Protein AF-A0A2D7ZP04-F1 (afdb_monomer_lite)

Secondary structure (DSSP, 8-state):
-THHHHHHHHHHHHHHHHHHHHHS-SSTTPPPPTTS----GGGSHHHHHHHHHHHHHHHHHHHHHHHHHHHHHHHHHHT--

Sequence (81 aa):
MLDRLFFPLMALAAATVIALALVWPQGIGARSPGPFGHTPIQQTPEMQAAMKRQTEASQKRINQARETMRGLQAEAVAAQP

Foldseek 3Di:
DCVVVVVVVVVVVVVVVVVVVVQQDDDDQGAGDPPDGDRGPCNDPVNVVVVVVVVVVVVVVVVVVVVVVVVVVVVVVVPPD

Structure (mmCIF, N/CA/C/O backbone):
data_AF-A0A2D7ZP04-F1
#
_entry.id   AF-A0A2D7ZP04-F1
#
loop_
_atom_site.group_PDB
_atom_site.id
_atom_site.type_symbol
_atom_site.label_atom_id
_atom_site.label_alt_id
_atom_site.label_comp_id
_atom_site.label_asym_id
_atom_site.label_entity_id
_atom_site.label_seq_id
_atom_site.pdbx_PDB_ins_code
_atom_site.Cartn_x
_atom_site.Cartn_y
_atom_site.Cartn_z
_atom_site.occupancy
_atom_site.B_iso_or_equiv
_atom_site.auth_seq_id
_atom_site.auth_comp_id
_atom_site.auth_asym_id
_atom_site.auth_atom_id
_atom_site.pdbx_PDB_model_num
ATOM 1 N N . MET A 1 1 ? 26.505 12.182 -33.045 1.00 68.00 1 MET A N 1
ATOM 2 C CA . MET A 1 1 ? 26.046 12.713 -31.744 1.00 68.00 1 MET A CA 1
ATOM 3 C C . MET A 1 1 ? 25.347 11.595 -31.002 1.00 68.00 1 MET A C 1
ATOM 5 O O . MET A 1 1 ? 24.209 11.280 -31.333 1.00 68.00 1 MET A O 1
ATOM 9 N N . LEU A 1 2 ? 26.065 10.948 -30.084 1.00 80.62 2 LEU A N 1
ATOM 10 C CA . LEU A 1 2 ? 25.540 9.828 -29.299 1.00 80.62 2 LEU A CA 1
ATOM 11 C C . LEU A 1 2 ? 24.379 10.278 -28.392 1.00 80.62 2 LEU A C 1
ATOM 13 O O . LEU A 1 2 ? 23.464 9.508 -28.125 1.00 80.62 2 LEU A O 1
ATOM 17 N N . ASP A 1 3 ? 24.371 11.560 -28.021 1.00 78.56 3 ASP A N 1
ATOM 18 C CA . ASP A 1 3 ? 23.367 12.201 -27.163 1.00 78.56 3 ASP A CA 1
ATOM 19 C C . ASP A 1 3 ? 21.935 12.037 -27.687 1.00 78.56 3 ASP A C 1
ATOM 21 O O . ASP A 1 3 ? 21.000 11.827 -26.917 1.00 78.56 3 ASP A O 1
ATOM 25 N N . ARG A 1 4 ? 21.762 12.045 -29.015 1.00 85.94 4 ARG A N 1
ATOM 26 C CA . ARG A 1 4 ? 20.458 11.855 -29.669 1.00 85.94 4 ARG A CA 1
ATOM 27 C C . ARG A 1 4 ? 19.884 10.444 -29.502 1.00 85.94 4 ARG A C 1
ATOM 29 O O . ARG A 1 4 ? 18.690 10.273 -29.705 1.00 85.94 4 ARG A O 1
ATOM 36 N N . LEU A 1 5 ? 20.707 9.459 -29.143 1.00 89.62 5 LEU A N 1
ATOM 37 C CA . LEU A 1 5 ? 20.287 8.093 -28.806 1.00 89.62 5 LEU A CA 1
ATOM 38 C C . LEU A 1 5 ? 20.279 7.858 -27.295 1.00 89.62 5 LEU A C 1
ATOM 40 O O . LEU A 1 5 ? 19.381 7.194 -26.783 1.00 89.62 5 LEU A O 1
ATOM 44 N N . PHE A 1 6 ? 21.253 8.426 -26.585 1.00 93.75 6 PHE A N 1
ATOM 45 C CA . PHE A 1 6 ? 21.431 8.227 -25.153 1.00 93.75 6 PHE A CA 1
ATOM 46 C C . PHE A 1 6 ? 20.233 8.727 -24.336 1.00 93.75 6 PHE A C 1
ATOM 48 O O . PHE A 1 6 ? 19.672 7.969 -23.545 1.00 93.75 6 PHE A O 1
ATOM 55 N N . PHE A 1 7 ? 19.793 9.972 -24.550 1.00 94.25 7 PHE A N 1
ATOM 56 C CA . PHE A 1 7 ? 18.696 10.543 -23.760 1.00 94.25 7 PHE A CA 1
ATOM 57 C C . PHE A 1 7 ? 17.343 9.849 -23.995 1.00 94.25 7 PHE A C 1
ATOM 59 O O . PHE A 1 7 ? 16.674 9.543 -23.006 1.00 94.25 7 PHE A O 1
ATOM 66 N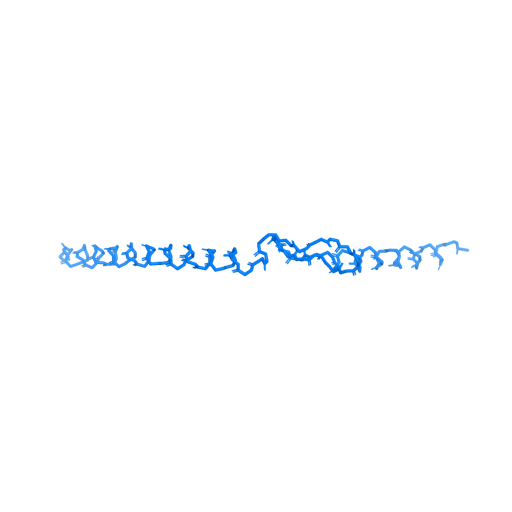 N . PRO A 1 8 ? 16.936 9.519 -25.238 1.00 95.44 8 PRO A N 1
ATOM 67 C CA . PRO A 1 8 ? 15.724 8.731 -25.463 1.00 95.44 8 PRO A CA 1
ATOM 68 C C . PRO A 1 8 ? 15.785 7.331 -24.844 1.00 95.44 8 PRO A C 1
ATOM 70 O O . PRO A 1 8 ? 14.799 6.885 -24.260 1.00 95.44 8 PRO A O 1
ATOM 73 N N . LEU A 1 9 ? 16.934 6.648 -24.917 1.00 96.00 9 LEU A N 1
ATOM 74 C CA . LEU A 1 9 ? 17.113 5.342 -24.273 1.00 96.00 9 LEU A CA 1
ATOM 75 C C . LEU A 1 9 ? 16.991 5.435 -22.752 1.00 96.00 9 LEU A C 1
ATOM 77 O O . LEU A 1 9 ? 16.348 4.585 -22.140 1.00 96.00 9 LEU A O 1
ATOM 81 N N . MET A 1 10 ? 17.550 6.480 -22.142 1.00 96.88 10 MET A N 1
ATOM 82 C CA . MET A 1 10 ? 17.398 6.730 -20.707 1.00 96.88 10 MET A CA 1
ATOM 83 C C . MET A 1 10 ? 15.956 7.049 -20.320 1.00 96.88 10 MET A C 1
ATOM 85 O O . MET A 1 10 ? 15.471 6.525 -19.319 1.00 96.88 10 MET A O 1
ATOM 89 N N . ALA A 1 11 ? 15.239 7.834 -21.125 1.00 95.69 11 ALA A N 1
ATOM 90 C CA . ALA A 1 11 ? 13.819 8.089 -20.899 1.00 95.69 11 ALA A CA 1
ATOM 91 C C . ALA A 1 11 ? 12.992 6.793 -20.974 1.00 95.69 11 ALA A C 1
ATOM 93 O O . ALA A 1 11 ? 12.135 6.553 -20.123 1.00 95.69 11 ALA A O 1
ATOM 94 N N . LEU A 1 12 ? 13.286 5.924 -21.945 1.00 97.50 12 LEU A N 1
ATOM 95 C CA . LEU A 1 12 ? 12.618 4.632 -22.096 1.00 97.50 12 LEU A CA 1
ATOM 96 C C . LEU A 1 12 ? 12.950 3.672 -20.943 1.00 97.50 12 LEU A C 1
ATOM 98 O O . LEU A 1 12 ? 12.059 2.999 -20.421 1.00 97.50 12 LEU A O 1
ATOM 102 N N . ALA A 1 13 ? 14.205 3.649 -20.491 1.00 97.00 13 ALA A N 1
ATOM 103 C CA . ALA A 1 13 ? 14.614 2.886 -19.316 1.00 97.00 13 ALA A CA 1
ATOM 104 C C . ALA A 1 13 ? 13.888 3.371 -18.051 1.00 97.00 13 ALA A C 1
ATOM 106 O O . ALA A 1 13 ? 13.321 2.559 -17.320 1.00 97.00 13 ALA A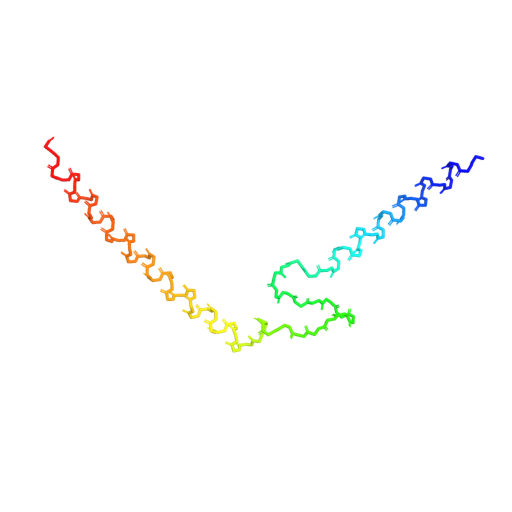 O 1
ATOM 107 N N . ALA A 1 14 ? 13.822 4.687 -17.828 1.00 96.75 14 ALA A N 1
ATOM 108 C CA . ALA A 1 14 ? 13.101 5.274 -16.702 1.00 96.75 14 ALA A CA 1
ATOM 109 C C . ALA A 1 14 ? 11.605 4.926 -16.739 1.00 96.75 14 ALA A C 1
ATOM 111 O O . ALA A 1 14 ? 11.054 4.471 -15.736 1.00 96.75 14 ALA A O 1
ATOM 112 N N . ALA A 1 15 ? 10.961 5.054 -17.903 1.00 96.81 15 ALA A N 1
ATOM 113 C CA . ALA A 1 15 ? 9.561 4.671 -18.081 1.00 96.81 15 ALA A CA 1
ATOM 114 C C . ALA A 1 15 ? 9.328 3.181 -17.776 1.00 96.81 15 ALA A C 1
ATOM 116 O O . ALA A 1 15 ? 8.347 2.831 -17.122 1.00 96.81 15 ALA A O 1
ATOM 117 N N . THR A 1 16 ? 10.256 2.312 -18.185 1.00 94.81 16 THR A N 1
ATOM 118 C CA . THR A 1 16 ? 10.188 0.869 -17.910 1.00 94.81 16 THR A CA 1
ATOM 119 C C . THR A 1 16 ? 10.277 0.578 -16.411 1.00 94.81 16 THR A C 1
ATOM 121 O O . THR A 1 16 ? 9.479 -0.196 -15.886 1.00 94.81 16 THR A O 1
ATOM 124 N N . VAL A 1 17 ? 11.198 1.231 -15.696 1.00 94.12 17 VAL A N 1
ATOM 125 C CA . VAL A 1 17 ? 11.337 1.075 -14.237 1.00 94.12 17 VAL A CA 1
ATOM 126 C C . VAL A 1 17 ? 10.083 1.560 -13.507 1.00 94.12 17 VAL A C 1
ATOM 128 O O . VAL A 1 17 ? 9.599 0.877 -12.605 1.00 94.12 17 VAL A O 1
ATOM 131 N N . ILE A 1 18 ? 9.515 2.695 -13.923 1.00 92.06 18 ILE A N 1
ATOM 132 C CA . ILE A 1 18 ? 8.267 3.221 -13.351 1.00 92.06 18 ILE A CA 1
ATOM 133 C C . ILE A 1 18 ? 7.114 2.239 -13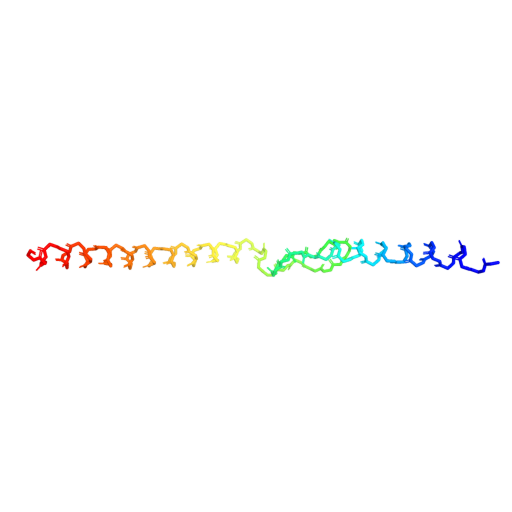.584 1.00 92.06 18 ILE A C 1
ATOM 135 O O . ILE A 1 18 ? 6.385 1.917 -12.647 1.00 92.06 18 ILE A O 1
ATOM 139 N N . ALA A 1 19 ? 6.968 1.721 -14.806 1.00 88.69 19 ALA A N 1
ATOM 140 C CA . ALA A 1 19 ? 5.927 0.750 -15.129 1.00 88.69 19 ALA A CA 1
ATOM 141 C C . ALA A 1 19 ? 6.045 -0.523 -14.273 1.00 88.69 19 ALA A C 1
ATOM 143 O O . ALA A 1 19 ? 5.043 -1.006 -13.751 1.00 88.69 19 ALA A O 1
ATOM 144 N N . LEU A 1 20 ? 7.264 -1.029 -14.062 1.00 84.94 20 LEU A N 1
ATOM 145 C CA . LEU A 1 20 ? 7.511 -2.185 -13.195 1.00 84.94 20 LEU A CA 1
ATOM 146 C C . LEU A 1 20 ? 7.200 -1.893 -11.720 1.00 84.94 20 LEU A C 1
ATOM 148 O O . LEU A 1 20 ? 6.641 -2.749 -11.036 1.00 84.94 20 LEU A O 1
ATOM 152 N N . ALA A 1 21 ? 7.503 -0.691 -11.228 1.00 84.56 21 ALA A N 1
ATOM 153 C CA . ALA A 1 21 ? 7.171 -0.296 -9.860 1.00 84.56 21 ALA A CA 1
ATOM 154 C C . ALA A 1 21 ? 5.651 -0.256 -9.616 1.00 84.56 21 ALA A C 1
ATOM 156 O O . ALA A 1 21 ? 5.186 -0.656 -8.549 1.00 84.56 21 ALA A O 1
ATOM 157 N N . LEU A 1 22 ? 4.869 0.165 -10.617 1.00 81.31 22 LEU A N 1
ATOM 158 C CA . LEU A 1 22 ? 3.402 0.201 -10.539 1.00 81.31 22 LEU A CA 1
ATOM 159 C C . LEU A 1 22 ? 2.754 -1.192 -10.537 1.00 81.31 22 LEU A C 1
ATOM 161 O O . LEU A 1 22 ? 1.631 -1.336 -10.059 1.00 81.31 22 LEU A O 1
ATOM 165 N N . VAL A 1 23 ? 3.449 -2.219 -11.034 1.00 77.94 23 VAL A N 1
ATOM 166 C CA . VAL A 1 23 ? 2.983 -3.617 -10.977 1.00 77.94 23 VAL A CA 1
ATOM 167 C C . VAL A 1 23 ? 3.070 -4.183 -9.556 1.00 77.94 23 VAL A C 1
ATOM 169 O O . VAL A 1 23 ? 2.352 -5.128 -9.227 1.00 77.94 23 VAL A O 1
ATOM 172 N N . TRP A 1 24 ? 3.907 -3.627 -8.677 1.00 74.94 24 TRP A N 1
ATOM 173 C CA . TRP A 1 24 ? 4.003 -4.131 -7.310 1.00 74.94 24 TRP A CA 1
ATOM 174 C C . TRP A 1 24 ? 2.733 -3.798 -6.505 1.00 74.94 24 TRP A C 1
ATOM 176 O O . TRP A 1 24 ? 2.212 -2.683 -6.618 1.00 74.94 24 TRP A O 1
ATOM 186 N N . PRO A 1 25 ? 2.216 -4.727 -5.678 1.00 73.81 25 PRO A N 1
ATOM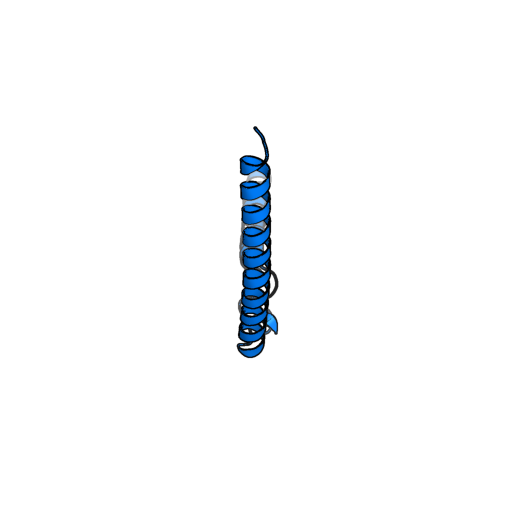 187 C CA . PRO A 1 25 ? 1.023 -4.484 -4.877 1.00 73.81 25 PRO A CA 1
ATOM 188 C C . PRO A 1 25 ? 1.207 -3.281 -3.943 1.00 73.81 25 PRO A C 1
ATOM 190 O O . PRO A 1 25 ? 2.100 -3.251 -3.096 1.00 73.81 25 PRO A O 1
ATOM 193 N N . GLN A 1 26 ? 0.323 -2.295 -4.091 1.00 70.31 26 GLN A N 1
ATOM 194 C CA . GLN A 1 26 ? 0.306 -1.075 -3.287 1.00 70.31 26 GLN A CA 1
ATOM 195 C C . GLN A 1 26 ? -0.464 -1.338 -1.982 1.00 70.31 26 GLN A C 1
ATOM 197 O O . GLN A 1 26 ? -1.663 -1.085 -1.892 1.00 70.31 26 GLN A O 1
ATOM 202 N N . GLY A 1 27 ? 0.207 -1.913 -0.979 1.00 70.81 27 GLY A N 1
ATOM 203 C CA . GLY A 1 27 ? -0.362 -2.108 0.360 1.00 70.81 27 GLY A CA 1
ATOM 204 C C . GLY A 1 27 ? 0.126 -3.365 1.084 1.00 70.81 27 GLY A C 1
ATOM 205 O O . GLY A 1 27 ? 0.454 -4.379 0.470 1.00 70.81 27 GLY A O 1
ATOM 206 N N . ILE A 1 28 ? 0.149 -3.314 2.420 1.00 67.56 28 ILE A N 1
ATOM 207 C CA . ILE A 1 28 ? 0.529 -4.460 3.260 1.00 67.56 28 ILE A CA 1
ATOM 208 C C . ILE A 1 28 ? -0.526 -5.564 3.108 1.00 67.56 28 ILE A C 1
ATOM 210 O O . ILE A 1 28 ? -1.700 -5.356 3.404 1.00 67.56 28 ILE A O 1
ATOM 214 N N . GLY A 1 29 ? -0.103 -6.747 2.655 1.00 72.56 29 GLY A N 1
ATOM 215 C CA . GLY A 1 29 ? -0.988 -7.902 2.466 1.00 72.56 29 GLY A CA 1
ATOM 216 C C . GLY A 1 29 ? -1.778 -7.901 1.152 1.00 72.56 29 GLY A C 1
ATOM 217 O O . GLY A 1 29 ? -2.642 -8.759 0.970 1.00 72.56 29 GLY A O 1
ATOM 218 N N . ALA A 1 30 ? -1.500 -6.979 0.225 1.00 76.50 30 ALA A N 1
ATOM 219 C CA . ALA A 1 30 ? -2.048 -7.040 -1.125 1.00 76.50 30 ALA A CA 1
ATOM 220 C C . ALA A 1 30 ? -1.322 -8.110 -1.964 1.00 76.50 30 ALA A C 1
ATOM 222 O O . ALA A 1 30 ? -0.101 -8.248 -1.916 1.00 76.50 30 ALA A O 1
ATOM 223 N N . ARG A 1 31 ? -2.089 -8.903 -2.718 1.00 76.12 31 ARG A N 1
ATOM 224 C CA . ARG A 1 31 ? -1.571 -9.958 -3.593 1.00 76.12 31 ARG A CA 1
ATOM 225 C C . ARG A 1 31 ? -0.833 -9.347 -4.781 1.00 76.12 31 ARG A C 1
ATOM 227 O O . ARG A 1 31 ? -1.387 -8.502 -5.480 1.00 76.12 31 ARG A O 1
ATOM 234 N N . SER A 1 32 ? 0.374 -9.843 -5.043 1.00 74.81 32 SER A N 1
ATOM 235 C CA . SER A 1 32 ? 1.123 -9.500 -6.251 1.00 74.81 32 SER A CA 1
ATOM 236 C C . SER A 1 32 ? 0.407 -9.984 -7.522 1.00 74.81 32 SER A C 1
ATOM 238 O O . SER A 1 32 ? -0.165 -11.080 -7.518 1.00 74.81 32 SER A O 1
ATOM 240 N N . PRO A 1 33 ? 0.413 -9.202 -8.616 1.00 74.44 33 PRO A N 1
ATOM 241 C CA . PRO A 1 33 ? -0.140 -9.645 -9.891 1.00 74.44 33 PRO A CA 1
ATOM 242 C C . PRO A 1 33 ? 0.593 -10.881 -10.424 1.00 74.44 33 PRO A C 1
ATOM 244 O O . PRO A 1 33 ? 1.819 -10.971 -10.354 1.00 74.44 33 PRO A O 1
ATOM 247 N N . GLY A 1 34 ? -0.159 -11.827 -10.994 1.00 76.25 34 GLY A N 1
ATOM 248 C CA . GLY A 1 34 ? 0.425 -13.016 -11.619 1.00 76.25 34 GLY A CA 1
ATOM 249 C C . GLY A 1 34 ? 1.375 -12.646 -12.773 1.00 76.25 34 GLY A C 1
ATOM 250 O O . GLY A 1 34 ? 1.119 -11.657 -13.460 1.00 76.25 34 GLY A O 1
ATOM 251 N N . PRO 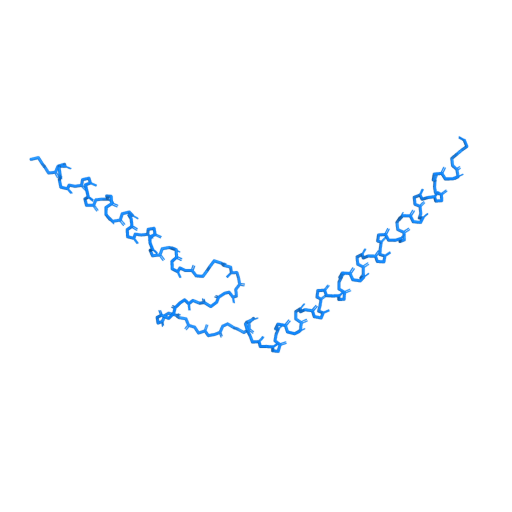A 1 35 ? 2.457 -13.414 -13.013 1.00 72.38 35 PRO A N 1
ATOM 252 C CA . PRO A 1 35 ? 2.816 -14.695 -12.387 1.00 72.38 35 PRO A CA 1
ATOM 253 C C . PRO A 1 35 ? 3.537 -14.571 -11.031 1.00 72.38 35 PRO A C 1
ATOM 255 O O . PRO A 1 35 ? 3.951 -15.583 -10.471 1.00 72.38 35 PRO A O 1
ATOM 258 N N . PHE A 1 36 ? 3.714 -13.363 -10.497 1.00 69.94 36 PHE A N 1
ATOM 259 C CA . PHE A 1 36 ? 4.482 -13.146 -9.275 1.00 69.94 36 PHE A CA 1
ATOM 260 C C . PHE A 1 36 ? 3.602 -13.287 -8.021 1.00 69.94 36 PHE A C 1
ATOM 262 O O . PHE A 1 36 ? 2.486 -12.779 -7.965 1.00 69.94 36 PHE A O 1
ATOM 269 N N . GLY A 1 37 ? 4.130 -13.943 -6.984 1.00 70.94 37 GLY A N 1
ATOM 270 C CA . GLY A 1 37 ? 3.527 -14.015 -5.649 1.00 70.94 37 GLY A CA 1
ATOM 271 C C . GLY A 1 37 ? 2.435 -15.075 -5.444 1.00 70.94 37 GLY A C 1
ATOM 272 O O . GLY A 1 37 ? 1.863 -15.640 -6.374 1.00 70.94 37 GLY A O 1
ATOM 273 N N . HIS A 1 38 ? 2.139 -15.335 -4.171 1.00 74.06 38 HIS A N 1
ATOM 274 C CA . HIS A 1 38 ? 1.087 -16.249 -3.715 1.00 74.06 38 HIS A CA 1
ATOM 275 C C . HIS A 1 38 ? -0.016 -15.473 -2.988 1.00 74.06 38 HIS A C 1
ATOM 277 O O . HIS A 1 38 ? 0.171 -14.313 -2.625 1.00 74.06 38 HIS A O 1
ATOM 283 N N . THR A 1 39 ? -1.181 -16.094 -2.792 1.00 78.38 39 THR A N 1
ATOM 284 C CA . THR A 1 39 ? -2.289 -15.501 -2.028 1.00 78.38 39 THR A CA 1
ATOM 285 C C . THR A 1 39 ? -1.847 -15.211 -0.589 1.00 78.38 39 THR A C 1
ATOM 287 O O . THR A 1 39 ? -1.546 -16.160 0.140 1.00 78.38 39 THR A O 1
ATOM 290 N N . PRO A 1 40 ? -1.801 -13.937 -0.158 1.00 80.62 40 PRO A N 1
ATOM 291 C CA . PRO A 1 40 ? -1.402 -13.588 1.199 1.00 80.62 40 PRO A CA 1
ATOM 292 C C . PRO A 1 40 ? -2.410 -14.114 2.222 1.00 80.62 40 PRO A C 1
ATOM 294 O O . PRO A 1 40 ? -3.617 -14.112 1.972 1.00 80.62 40 PRO A O 1
ATOM 297 N N . ILE A 1 41 ? -1.930 -14.492 3.407 1.00 80.75 41 ILE A N 1
ATOM 298 C CA . ILE A 1 41 ? -2.777 -14.989 4.506 1.00 80.75 41 ILE A CA 1
ATOM 299 C C . ILE A 1 41 ? -3.836 -13.944 4.893 1.00 80.75 41 ILE A C 1
ATOM 301 O O . ILE A 1 41 ? -4.982 -14.287 5.169 1.00 80.75 41 ILE A O 1
ATOM 305 N N . GLN A 1 42 ? -3.490 -12.658 4.824 1.00 81.50 42 GLN A N 1
ATOM 306 C CA . GLN A 1 42 ? -4.388 -11.534 5.102 1.00 81.50 42 GLN A CA 1
ATOM 307 C C . GLN A 1 42 ? -5.563 -11.441 4.116 1.00 81.50 42 GLN A C 1
ATOM 309 O O . GLN A 1 42 ? -6.594 -10.867 4.455 1.00 81.50 42 GLN A O 1
ATOM 314 N N . GLN A 1 43 ? -5.432 -12.012 2.913 1.00 80.25 43 GLN A N 1
ATOM 315 C CA . GLN A 1 43 ? -6.514 -12.059 1.928 1.00 80.25 43 GLN A CA 1
ATOM 316 C C . GLN A 1 43 ? -7.427 -13.274 2.091 1.00 80.25 43 GLN A C 1
ATOM 318 O O . GLN A 1 43 ? -8.446 -13.350 1.406 1.00 80.25 43 GLN A O 1
ATOM 323 N N . THR A 1 44 ? -7.116 -14.204 2.994 1.00 86.62 44 THR A N 1
ATOM 324 C CA . THR A 1 44 ? -8.008 -15.335 3.262 1.00 86.62 44 THR A CA 1
ATOM 325 C C . THR A 1 44 ? -9.322 -14.851 3.887 1.00 86.62 44 THR A C 1
ATOM 327 O O . THR A 1 44 ? -9.318 -13.900 4.677 1.00 86.62 44 THR A O 1
ATOM 330 N N . PRO A 1 45 ? -10.463 -15.483 3.558 1.00 84.88 45 PRO A N 1
ATOM 331 C CA . PRO A 1 45 ? -11.765 -15.073 4.088 1.00 84.88 45 PRO A CA 1
ATOM 332 C C . PRO A 1 45 ? -11.821 -15.169 5.620 1.00 84.88 45 PRO A C 1
ATOM 334 O O . PRO A 1 45 ? -12.413 -14.310 6.272 1.00 84.88 45 PRO A O 1
ATOM 337 N N . GLU A 1 46 ? -11.148 -16.164 6.202 1.00 88.12 46 GLU A N 1
ATOM 338 C CA . GLU A 1 46 ? -11.052 -16.351 7.653 1.00 88.12 46 GLU A CA 1
ATOM 339 C C . GLU A 1 46 ? -10.329 -15.183 8.336 1.00 88.12 46 GLU A C 1
ATOM 341 O O . GLU A 1 46 ? -10.841 -14.614 9.304 1.00 88.12 46 GLU A O 1
ATOM 346 N N . MET A 1 47 ? -9.180 -14.760 7.798 1.00 87.38 47 MET A N 1
ATOM 347 C CA . MET A 1 47 ? -8.425 -13.633 8.351 1.00 87.38 47 MET A CA 1
ATOM 348 C C . MET A 1 47 ? -9.128 -12.297 8.152 1.00 87.38 47 MET A C 1
ATOM 350 O O . MET A 1 47 ? -9.127 -11.475 9.067 1.00 87.38 47 MET A O 1
ATOM 354 N N . GLN A 1 48 ? -9.773 -12.079 7.004 1.00 87.19 48 GLN A N 1
ATOM 355 C CA . GLN A 1 48 ? -10.571 -10.871 6.789 1.00 87.19 48 GLN A CA 1
ATOM 356 C C . GLN A 1 48 ? -11.729 -10.785 7.792 1.00 87.19 48 GLN A C 1
ATOM 358 O O . GLN A 1 48 ? -11.971 -9.722 8.369 1.00 87.19 48 GLN A O 1
ATOM 363 N N . ALA A 1 49 ? -12.409 -11.905 8.060 1.00 89.31 49 ALA A N 1
ATOM 364 C CA . ALA A 1 49 ? -13.467 -11.963 9.063 1.00 89.31 49 ALA A CA 1
ATOM 365 C C . ALA A 1 49 ? -12.932 -11.686 10.478 1.00 89.31 49 ALA A C 1
ATOM 367 O O . ALA A 1 49 ? -13.547 -10.923 11.229 1.00 89.31 49 ALA A O 1
ATOM 368 N N . ALA A 1 50 ? -11.777 -12.251 10.839 1.00 89.56 50 ALA A N 1
ATOM 369 C CA . ALA A 1 50 ? -11.129 -11.995 12.125 1.00 89.56 50 ALA A CA 1
ATOM 370 C C . ALA A 1 50 ? -10.728 -10.517 12.286 1.00 89.56 50 ALA A C 1
ATOM 372 O O . ALA A 1 50 ? -11.043 -9.895 13.303 1.00 89.56 50 ALA A O 1
ATOM 373 N N . MET A 1 51 ? -10.112 -9.930 11.257 1.00 87.50 51 MET A N 1
ATOM 374 C CA . MET A 1 51 ? -9.681 -8.532 11.260 1.00 87.50 51 MET A CA 1
ATOM 375 C C . MET A 1 51 ? -10.875 -7.579 11.362 1.00 87.50 51 MET A C 1
ATOM 377 O O . MET A 1 51 ? -10.841 -6.619 12.130 1.00 87.50 51 MET A O 1
ATOM 381 N N . LYS A 1 52 ? -11.980 -7.884 10.670 1.00 89.50 52 LYS A N 1
ATOM 382 C CA . LYS A 1 52 ? -13.217 -7.101 10.756 1.00 89.50 52 LYS A CA 1
ATOM 383 C C . LYS A 1 52 ? -13.817 -7.133 12.165 1.00 89.50 52 LYS A C 1
ATOM 385 O O . LYS A 1 52 ? -14.121 -6.076 12.714 1.00 89.50 52 LYS A O 1
ATOM 390 N N . ARG A 1 53 ? -13.884 -8.312 12.798 1.00 91.38 53 ARG A N 1
ATOM 391 C CA . ARG A 1 53 ? -14.337 -8.455 14.197 1.00 91.38 53 ARG A CA 1
ATOM 392 C C . ARG A 1 53 ? -13.462 -7.657 15.166 1.00 91.38 53 ARG A C 1
ATOM 394 O O . ARG A 1 53 ? -13.981 -6.996 16.063 1.00 91.38 53 ARG A O 1
ATOM 401 N N . GLN A 1 54 ? -12.142 -7.691 14.983 1.00 90.31 54 GLN A N 1
ATOM 402 C CA . GLN A 1 54 ? -11.205 -6.945 15.824 1.00 90.31 54 GLN A CA 1
ATOM 403 C C . GLN A 1 54 ? -11.364 -5.427 15.665 1.00 90.31 54 GLN A C 1
ATOM 405 O O . GLN A 1 54 ? -11.358 -4.699 16.666 1.00 90.31 54 GLN A O 1
ATOM 410 N N . THR A 1 55 ? -11.545 -4.951 14.431 1.00 91.88 55 THR A N 1
ATOM 411 C CA . THR A 1 55 ? -11.828 -3.541 14.139 1.00 91.88 55 THR A CA 1
ATOM 412 C C . THR A 1 55 ? -13.142 -3.106 14.776 1.00 91.88 55 THR A C 1
ATOM 414 O O . THR A 1 55 ? -13.173 -2.097 15.475 1.00 91.88 55 THR A O 1
ATOM 417 N N . GLU A 1 56 ? -14.210 -3.891 14.627 1.00 94.56 56 GLU A N 1
ATOM 418 C CA . GLU A 1 56 ? -15.519 -3.592 15.220 1.00 94.56 56 GLU A CA 1
ATOM 419 C C . GLU A 1 56 ? -15.459 -3.536 16.754 1.00 94.56 56 GLU A C 1
ATOM 421 O O . GLU A 1 56 ? -15.967 -2.593 17.366 1.00 94.56 56 GLU A O 1
ATOM 426 N N . ALA A 1 57 ? -14.790 -4.500 17.394 1.00 93.69 57 ALA A N 1
ATOM 427 C CA . ALA A 1 57 ? -14.600 -4.504 18.845 1.00 93.69 57 ALA A CA 1
ATOM 428 C C . ALA A 1 57 ? -13.782 -3.294 19.330 1.00 93.69 57 ALA A C 1
ATOM 430 O O . ALA A 1 57 ? -14.054 -2.726 20.389 1.00 93.69 57 ALA A O 1
ATOM 431 N N . SER A 1 58 ? -12.782 -2.872 18.558 1.00 92.25 58 SER A N 1
ATOM 432 C CA . SER A 1 58 ? -11.967 -1.699 18.889 1.00 92.25 58 SER A CA 1
ATOM 433 C C . SER A 1 58 ? -12.744 -0.400 18.689 1.00 92.25 58 SER A C 1
ATOM 435 O O . SER A 1 58 ? -12.697 0.471 19.555 1.00 92.25 58 SER A O 1
ATOM 437 N N . GLN A 1 59 ? -13.549 -0.304 17.630 1.00 93.25 59 GLN A N 1
ATOM 438 C CA . GLN A 1 59 ? -14.409 0.850 17.387 1.00 93.25 59 GLN A CA 1
ATOM 439 C C . GLN A 1 59 ? -15.442 1.032 18.502 1.00 93.25 59 GLN A C 1
ATOM 441 O O . GLN A 1 59 ? -15.650 2.152 18.966 1.00 93.25 59 GLN A O 1
ATOM 446 N N . LYS A 1 60 ? -16.046 -0.062 18.985 1.00 93.88 60 LYS A N 1
ATOM 447 C CA . LYS A 1 60 ? -16.965 -0.018 20.133 1.00 93.88 60 LYS A CA 1
ATOM 448 C C . LYS A 1 60 ? -16.286 0.551 21.378 1.00 93.88 60 LYS A C 1
ATOM 450 O O . LYS A 1 60 ? -16.833 1.460 21.995 1.00 93.88 60 LYS A O 1
ATOM 455 N N . ARG A 1 61 ? -15.075 0.081 21.699 1.00 93.06 61 ARG A N 1
ATOM 456 C CA . ARG A 1 61 ? -14.290 0.588 22.840 1.00 93.06 61 ARG A CA 1
ATOM 457 C C . ARG A 1 61 ? -13.962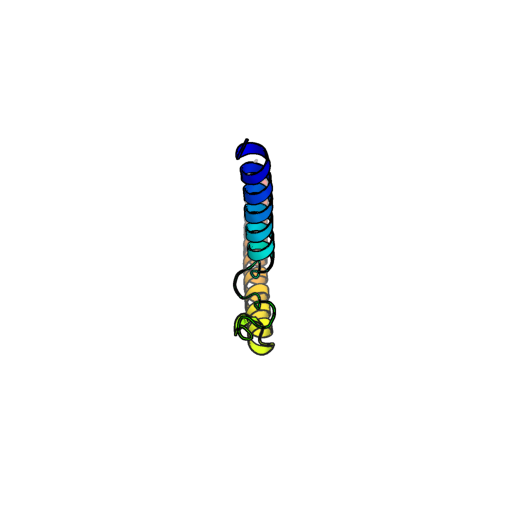 2.076 22.703 1.00 93.06 61 ARG A C 1
ATOM 459 O O . ARG A 1 61 ? -14.109 2.823 23.664 1.00 93.06 61 ARG A O 1
ATOM 466 N N . ILE A 1 62 ? -13.572 2.521 21.508 1.00 95.00 62 ILE A N 1
ATOM 467 C CA . ILE A 1 62 ? -13.287 3.938 21.234 1.00 95.00 62 ILE A CA 1
ATOM 468 C C . ILE A 1 62 ? -14.548 4.795 21.391 1.00 95.00 62 ILE A C 1
ATOM 470 O O . ILE A 1 62 ? -14.483 5.875 21.976 1.00 95.00 62 ILE A O 1
ATOM 474 N N . ASN A 1 63 ? -15.693 4.330 20.888 1.00 94.88 63 ASN A N 1
ATOM 475 C CA . ASN A 1 63 ? -16.952 5.066 20.992 1.00 94.88 63 ASN A CA 1
ATOM 476 C C . ASN A 1 63 ? -17.397 5.205 22.452 1.00 94.88 63 ASN A C 1
ATOM 478 O O . ASN A 1 63 ? -17.703 6.314 22.877 1.00 94.88 63 ASN A O 1
ATOM 482 N N . GLN A 1 64 ? -17.328 4.121 23.228 1.00 94.19 64 GLN A N 1
ATOM 483 C CA . GLN A 1 64 ? -17.624 4.147 24.663 1.00 94.19 64 GLN A CA 1
ATOM 484 C C . GLN A 1 64 ? -16.716 5.132 25.405 1.00 94.19 64 GLN A C 1
ATOM 486 O O . GLN A 1 64 ? -17.203 5.983 26.141 1.00 94.19 64 GLN A O 1
ATOM 491 N N . ALA A 1 65 ? -15.403 5.090 25.152 1.00 93.19 65 ALA A N 1
ATOM 492 C CA . ALA A 1 65 ? -14.468 6.032 25.764 1.00 93.19 65 ALA A CA 1
ATOM 493 C C . ALA A 1 65 ? -14.799 7.494 25.409 1.00 93.19 65 ALA A C 1
ATOM 495 O O . ALA A 1 65 ? -14.741 8.372 26.271 1.00 93.19 65 ALA A O 1
ATOM 496 N N . ARG A 1 66 ? -15.187 7.766 24.155 1.00 92.88 66 ARG A N 1
ATOM 497 C CA . ARG A 1 66 ? -15.617 9.106 23.723 1.00 92.88 66 ARG A CA 1
ATOM 498 C C . ARG A 1 66 ? -16.904 9.553 24.411 1.00 92.88 66 ARG A C 1
ATOM 500 O O . ARG A 1 66 ? -17.005 10.722 24.767 1.00 92.88 66 ARG A O 1
ATOM 507 N N . GLU A 1 67 ? -17.871 8.660 24.589 1.00 93.31 67 GLU A N 1
ATOM 508 C CA . GLU A 1 67 ? -19.118 8.954 25.301 1.00 93.31 67 GLU A CA 1
ATOM 509 C C . GLU A 1 67 ? -18.853 9.284 26.771 1.00 93.31 67 GLU A C 1
ATOM 511 O O . GLU A 1 67 ? -19.322 10.317 27.248 1.00 93.31 67 GLU A O 1
ATOM 516 N N . THR A 1 68 ? -18.019 8.496 27.458 1.00 92.50 68 THR A N 1
ATOM 517 C CA . THR A 1 68 ? -17.610 8.792 28.839 1.00 92.50 68 THR A CA 1
ATOM 518 C C . THR A 1 68 ? -16.927 10.155 28.940 1.00 92.50 68 THR A C 1
ATOM 520 O O . THR A 1 68 ? -17.292 10.959 29.793 1.00 92.50 68 THR A O 1
ATOM 523 N N . MET A 1 69 ? -15.980 10.466 28.045 1.00 91.62 69 MET A N 1
ATOM 524 C CA . MET A 1 69 ? -15.310 11.773 28.054 1.00 91.62 69 MET A CA 1
ATOM 525 C C . MET A 1 69 ? -16.274 12.934 27.801 1.00 91.62 69 MET A C 1
ATOM 527 O O . MET A 1 69 ? -16.143 13.974 28.440 1.00 91.62 69 MET A O 1
ATOM 531 N N . ARG A 1 70 ? -17.248 12.774 26.895 1.00 91.56 70 ARG A N 1
ATOM 532 C CA . ARG A 1 70 ? -18.282 13.794 26.659 1.00 91.56 70 ARG A CA 1
ATOM 533 C C . ARG A 1 70 ? -19.152 14.015 27.892 1.00 91.56 70 ARG A C 1
ATOM 535 O O . ARG A 1 70 ? -19.446 15.164 28.201 1.00 91.56 70 ARG A O 1
ATOM 542 N N . GLY A 1 71 ? -19.524 12.947 28.598 1.00 90.44 71 GLY A N 1
ATOM 543 C CA . GLY A 1 71 ? -20.260 13.041 29.862 1.00 90.44 71 GLY A CA 1
ATOM 544 C C . GLY A 1 71 ? -19.482 13.824 30.920 1.00 90.44 71 GLY A C 1
ATOM 545 O O . GLY A 1 71 ? -19.998 14.792 31.467 1.00 90.44 71 GLY A O 1
ATOM 546 N N . LEU A 1 72 ? -18.204 13.483 31.115 1.00 89.81 72 LEU A N 1
ATOM 547 C CA . LEU A 1 72 ? -17.320 14.187 32.051 1.00 89.81 72 LEU A CA 1
ATOM 548 C C . LEU A 1 72 ? -17.125 15.664 31.678 1.00 89.81 72 LEU A C 1
ATOM 550 O O . LEU A 1 72 ? -17.109 16.523 32.554 1.00 89.81 72 LEU A O 1
ATOM 554 N N . GLN A 1 73 ? -16.997 15.980 30.385 1.00 87.31 73 GLN A N 1
ATOM 555 C CA . GLN A 1 73 ? -16.911 17.367 29.919 1.00 87.31 73 GLN A CA 1
ATOM 556 C C . GLN A 1 73 ? -18.208 18.138 30.177 1.00 87.31 73 GLN A C 1
ATOM 558 O O . GLN A 1 73 ? -18.146 19.276 30.628 1.00 87.31 73 GLN A O 1
ATOM 563 N N . ALA A 1 74 ? -19.370 17.537 29.916 1.00 86.25 74 ALA A N 1
ATOM 564 C CA . ALA A 1 74 ? -20.659 18.177 30.164 1.00 86.25 74 ALA A CA 1
ATOM 565 C C . ALA A 1 74 ? -20.867 18.473 31.658 1.00 86.25 74 ALA A C 1
ATOM 567 O O . ALA A 1 74 ? -21.311 19.564 32.009 1.00 86.25 74 ALA A O 1
ATOM 568 N N . GLU A 1 75 ? -20.483 17.541 32.531 1.00 84.06 75 GLU A N 1
ATOM 569 C CA . GLU A 1 75 ? -20.541 17.718 33.984 1.00 84.06 75 GLU A CA 1
ATOM 570 C C . GLU A 1 75 ? -19.564 18.802 34.468 1.00 84.06 75 GLU A C 1
ATOM 572 O O . GLU A 1 75 ? -19.943 19.674 35.244 1.00 84.06 75 GLU A O 1
ATOM 577 N N . ALA A 1 76 ? -18.337 18.831 33.936 1.00 81.94 76 ALA A N 1
ATOM 578 C CA . ALA A 1 76 ? -17.345 19.857 34.261 1.00 81.94 76 ALA A CA 1
ATOM 579 C C . ALA A 1 76 ? -17.716 21.266 33.754 1.00 81.94 76 ALA A C 1
ATOM 581 O O . ALA A 1 76 ? -17.328 22.259 34.369 1.00 81.94 76 ALA A O 1
ATOM 582 N N . VAL A 1 77 ? -18.442 21.375 32.636 1.00 81.00 77 VAL A N 1
ATOM 583 C CA . VAL A 1 77 ? -18.980 22.654 32.139 1.00 81.00 77 VAL A CA 1
ATOM 584 C C . VAL A 1 77 ? -20.169 23.105 32.987 1.00 81.00 77 VAL A C 1
ATOM 586 O O . VAL A 1 77 ? -20.257 24.281 33.311 1.00 81.00 77 VAL A O 1
ATOM 589 N N . ALA A 1 78 ? -21.048 22.186 33.398 1.00 75.94 78 ALA A N 1
ATOM 590 C CA . ALA A 1 78 ? -22.183 22.501 34.269 1.00 75.94 78 ALA A CA 1
ATOM 591 C C . ALA A 1 78 ? -21.768 22.862 35.709 1.00 75.94 78 ALA A C 1
ATOM 593 O O . ALA A 1 78 ? -22.491 23.580 36.393 1.00 75.94 78 ALA A O 1
ATOM 594 N N . ALA A 1 79 ? -20.616 22.365 36.170 1.00 72.38 79 ALA A N 1
ATOM 595 C CA . ALA A 1 79 ? -20.056 22.658 37.489 1.00 72.38 79 ALA A CA 1
ATOM 596 C C . ALA A 1 79 ? -19.242 23.969 37.553 1.00 72.38 79 ALA A C 1
ATOM 598 O O . ALA A 1 79 ? -18.803 24.351 38.639 1.00 72.38 79 ALA A O 1
ATOM 599 N N . GLN A 1 80 ? -19.016 24.652 36.425 1.00 59.66 80 GLN A N 1
ATOM 600 C CA . GLN A 1 80 ? -18.407 25.985 36.402 1.00 59.66 80 GLN A CA 1
ATOM 601 C C . GLN A 1 80 ? -19.517 27.055 36.497 1.00 59.66 80 GLN A C 1
ATOM 603 O O . GLN A 1 80 ? -20.411 27.040 35.651 1.00 59.66 80 GLN A O 1
ATOM 608 N N . PRO A 1 81 ? -19.504 27.924 37.531 1.00 55.94 81 PRO A N 1
ATOM 609 C CA . PRO A 1 81 ? -20.553 28.916 37.797 1.00 55.94 81 PRO A CA 1
ATOM 610 C C . PRO A 1 81 ? -20.574 30.091 36.812 1.00 55.94 81 PRO A C 1
ATOM 612 O O . PRO A 1 81 ? -19.498 30.447 36.277 1.00 55.94 81 PRO A O 1
#

pLDDT: mean 85.02, std 9.52, range [55.94, 97.5]

Radius of gyration: 26.46 Å; chains: 1; bounding box: 48×45×70 Å